Protein AF-A0A231H855-F1 (afdb_monomer)

Sequence (158 aa):
MNEDPTTTPRADGEPTELAAKINRLLAVMHPPSEPPLSNVAAAEAITKATGTSISAAYLWQLRSGVKSNPTVAHLRAIAKFFGVPASYLLDNGTDAALDSQLSLLQAMKDAGVRNLALRASGLTPRTLSSIASIVDRARELENLPPVDGDEREDQDGP

pLDDT: mean 80.33, std 16.84, range [36.22, 96.88]

Foldseek 3Di:
DDDDDPPDPDPPQDADPLLVLLVLLQVQQDPPPADRAQLQRLQVQLCVVQVDHDHSVNSVCRNRNVDDDDDLSVLVSSCVSSVHDSCCNVPPDDPVVVVVVSVVSVVVVVVVVVVVVVVCPPDDPVVVVVVLVVVQVVCVVSVHDGDPDDPPPPPPDD

Mean predicted aligned error: 11.96 Å

Radius of gyration: 19.82 Å; Cα contacts (8 Å, |Δi|>4): 115; chains: 1; bounding box: 58×48×55 Å

Organism: NCBI:txid85688

Secondary structure (DSSP, 8-state):
-------PPPPTTSPPHHHHHHHHHHHHSS-TTSPPPPHHHHHHHHHHHHS----HHHHHHHHTSS-----HHHHHHHHHHHT--HHHHHSSS--HHHHHHHHHHHHHHHHHHHHHHHHHTT--HHHHHHHHHHHHHHHHHTTPPPP-----------

Nearest PDB structures (foldseek):
  3qf3-assembly2_B  TM=6.818E-01  e=7.171E-08  Mycobacterium tuberculosis
  3r1f-assembly1_A  TM=7.025E-01  e=7.171E-08  Mycobacterium tuberculosis
  3qyx-assembly1_D  TM=6.810E-01  e=3.118E-07  Mycobacterium tuberculosis H37Rv
  4ndw-assembly1_B  TM=6.814E-01  e=8.152E-07  Mycobacterium tuberculosis
  3r1f-assembly9_R  TM=7.157E-01  e=3.969E-06  Mycobacterium tuberculosis

Solvent-accessible surface area (backbone atoms only — not comparable to full-atom values): 9581 Å² total; per-residue (Å²): 144,81,84,78,83,81,76,72,83,76,67,92,83,67,57,39,72,60,10,50,54,51,48,47,48,46,70,53,75,50,58,93,92,47,65,66,62,48,51,56,58,43,20,51,50,30,20,72,76,59,74,49,88,50,51,31,68,57,51,45,30,32,48,64,30,82,44,79,82,75,54,70,67,56,48,41,32,52,20,57,64,73,72,46,62,44,57,68,69,70,45,90,73,81,56,66,69,60,53,49,53,51,48,52,55,42,52,57,53,50,51,54,54,52,52,52,53,60,70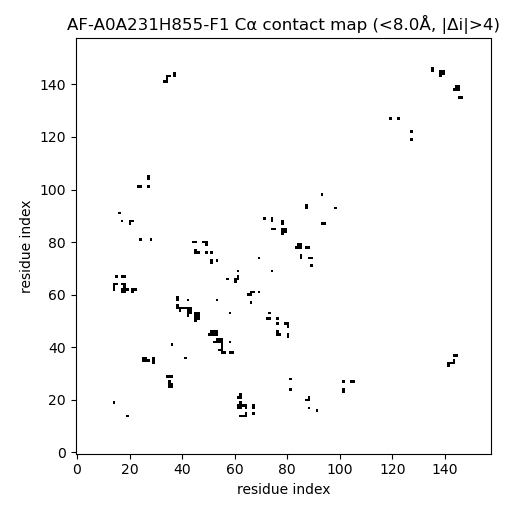,55,59,89,60,51,72,71,56,49,53,54,50,49,54,52,51,53,53,52,33,54,78,61,71,42,80,82,76,88,66,80,80,71,79,78,78,77,73,134

InterPro domains:
  IPR001387 Cro/C1-type, helix-turn-helix domain [PS50943] (54-89)
  IPR001387 Cro/C1-type, helix-turn-helix domain [cd00093] (49-89)
  IPR010982 Lambda repressor-like, DNA-binding domain superfamily [G3DSA:1.10.260.40] (13-145)
  IPR010982 Lambda repressor-like, DNA-binding domain superfamily [SSF47413] (50-92)

Structure (mmCIF, N/CA/C/O backbone):
data_AF-A0A231H855-F1
#
_entry.id   AF-A0A231H855-F1
#
loop_
_atom_site.group_PDB
_atom_site.id
_atom_site.type_symbol
_atom_site.label_atom_id
_atom_site.label_alt_id
_atom_site.label_comp_id
_atom_site.label_asym_id
_atom_site.label_entity_id
_atom_site.label_seq_id
_atom_site.pdbx_PDB_ins_code
_atom_site.Cartn_x
_atom_site.Cartn_y
_atom_site.Cartn_z
_atom_site.occupancy
_atom_site.B_iso_or_equiv
_atom_site.auth_seq_id
_atom_site.auth_comp_id
_atom_site.auth_asym_id
_atom_site.auth_atom_id
_atom_site.pdbx_PDB_model_num
ATOM 1 N N . MET A 1 1 ? -4.468 -35.908 30.840 1.00 43.97 1 MET A N 1
ATOM 2 C CA . MET A 1 1 ? -4.768 -35.581 29.434 1.00 43.97 1 MET A CA 1
ATOM 3 C C . MET A 1 1 ? -5.468 -34.236 29.433 1.00 43.97 1 MET A C 1
ATOM 5 O O . MET A 1 1 ? -6.610 -34.188 29.855 1.00 43.97 1 MET A O 1
ATOM 9 N N . ASN A 1 2 ? -4.741 -33.169 29.124 1.00 36.22 2 ASN A N 1
ATOM 10 C CA . ASN A 1 2 ? -5.240 -31.877 28.651 1.00 36.22 2 ASN A CA 1
ATOM 11 C C . ASN A 1 2 ? -3.992 -31.178 28.115 1.00 36.22 2 ASN A C 1
ATOM 13 O O . ASN A 1 2 ? -3.058 -30.926 28.872 1.00 36.22 2 ASN A O 1
ATOM 17 N N . GLU A 1 3 ? -3.934 -31.047 26.797 1.00 39.38 3 GLU A N 1
ATOM 18 C CA . GLU A 1 3 ? -2.799 -30.499 26.067 1.00 39.38 3 GLU A CA 1
ATOM 19 C C . GLU A 1 3 ? -2.820 -28.971 26.186 1.00 39.38 3 GLU A C 1
ATOM 21 O O . GLU A 1 3 ? -3.837 -28.333 25.905 1.00 39.38 3 GLU A O 1
ATOM 26 N N . ASP A 1 4 ? -1.701 -28.398 26.628 1.00 38.97 4 ASP A N 1
ATOM 27 C CA . ASP A 1 4 ? -1.412 -26.971 26.509 1.00 38.97 4 ASP A CA 1
ATOM 28 C C . ASP A 1 4 ? -1.427 -26.570 25.024 1.00 38.97 4 ASP A C 1
ATOM 30 O O . ASP A 1 4 ? -0.774 -27.237 24.210 1.00 38.97 4 ASP A O 1
ATOM 34 N N . PRO A 1 5 ? -2.099 -25.471 24.629 1.00 50.34 5 PRO A N 1
ATOM 35 C CA . PRO A 1 5 ? -1.955 -24.951 23.282 1.00 50.34 5 PRO A CA 1
ATOM 36 C C . PRO A 1 5 ? -0.521 -24.445 23.130 1.00 50.34 5 PRO A C 1
ATOM 38 O O . PRO A 1 5 ? -0.108 -23.460 23.745 1.00 50.34 5 PRO A O 1
ATOM 41 N N . THR A 1 6 ? 0.250 -25.147 22.306 1.00 39.94 6 THR A N 1
ATOM 42 C CA . THR A 1 6 ? 1.615 -24.787 21.939 1.00 39.94 6 THR A CA 1
ATOM 43 C C . THR A 1 6 ? 1.590 -23.424 21.247 1.00 39.94 6 THR A C 1
ATOM 45 O O . THR A 1 6 ? 1.368 -23.320 20.045 1.00 39.94 6 THR A O 1
ATOM 48 N N . THR A 1 7 ? 1.807 -22.350 22.006 1.00 45.44 7 THR A N 1
ATOM 49 C CA . THR A 1 7 ? 2.221 -21.071 21.431 1.00 45.44 7 THR A CA 1
ATOM 50 C C . THR A 1 7 ? 3.657 -21.273 20.980 1.00 45.44 7 THR A C 1
ATOM 52 O O . THR A 1 7 ? 4.589 -21.197 21.779 1.00 45.44 7 THR A O 1
ATOM 55 N N . THR A 1 8 ? 3.833 -21.630 19.708 1.00 46.59 8 THR A N 1
ATOM 56 C CA . THR A 1 8 ? 5.147 -21.672 19.071 1.00 46.59 8 THR A CA 1
ATOM 57 C C . THR A 1 8 ? 5.830 -20.314 19.282 1.00 46.59 8 THR A C 1
ATOM 59 O O . THR A 1 8 ? 5.197 -19.284 19.025 1.00 46.59 8 THR A O 1
ATOM 62 N N . PRO A 1 9 ? 7.088 -20.271 19.754 1.00 42.50 9 PRO A N 1
ATOM 63 C CA . PRO A 1 9 ? 7.828 -19.023 19.878 1.00 42.50 9 PRO A CA 1
ATOM 64 C C . PRO A 1 9 ? 7.922 -18.363 18.498 1.00 42.50 9 PRO A C 1
ATOM 66 O O . PRO A 1 9 ? 8.420 -18.968 17.549 1.00 42.50 9 PRO A O 1
ATOM 69 N N . ARG A 1 10 ? 7.384 -17.148 18.366 1.00 53.56 10 ARG A N 1
ATOM 70 C CA . ARG A 1 10 ? 7.453 -16.356 17.134 1.00 53.56 10 ARG A CA 1
ATOM 71 C C . ARG A 1 10 ? 8.907 -15.937 16.915 1.00 53.56 10 ARG A C 1
ATOM 73 O O . ARG A 1 10 ? 9.492 -15.343 17.812 1.00 53.56 10 ARG A O 1
ATOM 80 N N . ALA A 1 11 ? 9.472 -16.259 15.753 1.00 46.91 11 ALA A N 1
ATOM 81 C CA . ALA A 1 11 ? 10.803 -15.808 15.368 1.00 46.91 11 ALA A CA 1
ATOM 82 C C . ALA A 1 11 ? 10.835 -14.272 15.291 1.00 46.91 11 ALA A C 1
ATOM 84 O O . ALA A 1 11 ? 9.977 -13.661 14.646 1.00 46.91 11 ALA A O 1
ATOM 85 N N . ASP A 1 12 ? 11.807 -13.659 15.963 1.00 42.16 12 ASP A N 1
ATOM 86 C CA . ASP A 1 12 ? 12.054 -12.221 15.919 1.00 42.16 12 ASP A CA 1
ATOM 87 C C . ASP A 1 12 ? 12.455 -11.824 14.489 1.00 42.16 12 ASP A C 1
ATOM 89 O O . ASP A 1 12 ? 13.576 -12.077 14.052 1.00 42.16 12 ASP A O 1
ATOM 93 N N . GLY A 1 13 ? 11.513 -11.256 13.731 1.00 49.53 13 GLY A N 1
ATOM 94 C CA . GLY A 1 13 ? 11.745 -10.783 12.360 1.00 49.53 13 GLY A CA 1
ATOM 95 C C . GLY A 1 13 ? 10.552 -10.919 11.413 1.00 49.53 13 GLY A C 1
ATOM 96 O O . GLY A 1 13 ? 10.474 -10.18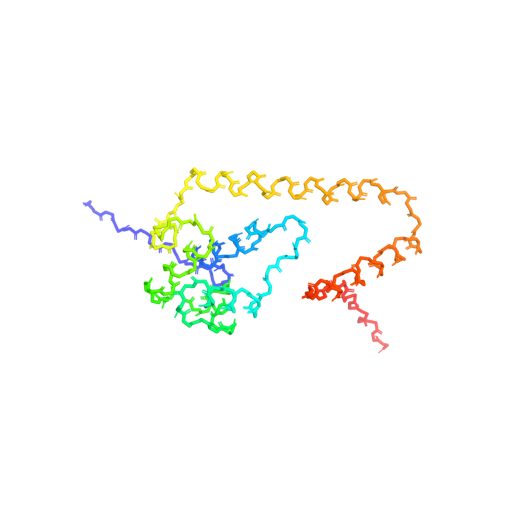2 10.434 1.00 49.53 13 GLY A O 1
ATOM 97 N N . GLU A 1 14 ? 9.592 -11.798 11.710 1.00 53.78 14 GLU A N 1
ATOM 98 C CA . GLU A 1 14 ? 8.404 -11.959 10.865 1.00 53.78 14 GLU A CA 1
ATOM 99 C C . GLU A 1 14 ? 7.374 -10.844 11.131 1.00 53.78 14 GLU A C 1
ATOM 101 O O . GLU A 1 14 ? 6.996 -10.618 12.292 1.00 53.78 14 GLU A O 1
ATOM 106 N N . PRO A 1 15 ? 6.878 -10.147 10.087 1.00 63.50 15 PRO A N 1
ATOM 107 C CA . PRO A 1 15 ? 5.796 -9.187 10.238 1.00 63.50 15 PRO A CA 1
ATOM 108 C C . PRO A 1 15 ? 4.606 -9.858 10.923 1.00 63.50 15 PRO A C 1
ATOM 110 O O . PRO A 1 15 ? 4.197 -10.959 10.557 1.00 63.50 15 PRO A O 1
ATOM 113 N N . THR A 1 16 ? 4.012 -9.185 11.910 1.00 84.50 16 THR A N 1
ATOM 114 C CA . THR A 1 16 ? 2.769 -9.685 12.520 1.00 84.50 16 THR A CA 1
ATOM 115 C C . THR A 1 16 ? 1.705 -9.936 11.447 1.00 84.50 16 THR A C 1
ATOM 117 O O . THR A 1 16 ? 1.695 -9.263 10.418 1.00 84.50 16 THR A O 1
ATOM 120 N N . GLU A 1 17 ? 0.771 -10.856 11.688 1.00 86.94 17 GLU A N 1
ATOM 121 C CA . GLU A 1 17 ? -0.315 -11.148 10.737 1.00 86.94 17 GLU A CA 1
ATOM 122 C C . GLU A 1 17 ? -1.055 -9.872 10.296 1.00 86.94 17 GLU A C 1
ATOM 124 O O . GLU A 1 17 ? -1.315 -9.660 9.113 1.00 86.94 17 GLU A O 1
ATOM 129 N N . LEU A 1 18 ? -1.300 -8.961 11.241 1.00 89.69 18 LEU A N 1
ATOM 130 C CA . LEU A 1 18 ? -1.870 -7.648 10.966 1.00 89.69 18 LEU A CA 1
ATOM 131 C C . LEU A 1 18 ? -0.997 -6.817 10.011 1.00 89.69 18 LEU A C 1
ATOM 133 O O . LEU A 1 18 ? -1.508 -6.219 9.063 1.00 89.69 18 LEU A O 1
ATOM 137 N N . ALA A 1 19 ? 0.315 -6.781 10.246 1.00 91.56 19 ALA A N 1
ATOM 138 C CA . ALA A 1 19 ? 1.261 -6.086 9.381 1.00 91.56 19 ALA A CA 1
ATOM 139 C C . ALA A 1 19 ? 1.240 -6.666 7.958 1.00 91.56 19 ALA A C 1
ATOM 141 O O . ALA A 1 19 ? 1.178 -5.911 6.985 1.00 91.56 19 ALA A O 1
ATOM 142 N N . ALA A 1 20 ? 1.214 -7.996 7.828 1.00 89.81 20 ALA A N 1
ATOM 143 C CA . ALA A 1 20 ? 1.110 -8.679 6.541 1.00 89.81 20 ALA A CA 1
ATOM 144 C C . ALA A 1 20 ? -0.190 -8.316 5.802 1.00 89.81 20 ALA A C 1
ATOM 146 O O . ALA A 1 20 ? -0.145 -7.933 4.631 1.00 89.81 20 ALA A O 1
ATOM 147 N N . LYS A 1 21 ? -1.335 -8.337 6.496 1.00 90.75 21 LYS A N 1
ATOM 148 C CA . LYS A 1 21 ? -2.642 -7.941 5.946 1.00 90.75 21 LYS A CA 1
ATOM 149 C C . LYS A 1 21 ? -2.652 -6.483 5.469 1.00 90.75 21 LYS A C 1
ATOM 151 O O . LYS A 1 21 ? -3.084 -6.209 4.351 1.00 90.75 21 LYS A O 1
ATOM 156 N N . ILE A 1 22 ? -2.122 -5.546 6.261 1.00 92.06 22 ILE A N 1
ATOM 157 C CA . ILE A 1 22 ? -2.040 -4.123 5.880 1.00 92.06 22 ILE A CA 1
ATOM 158 C C . ILE A 1 22 ? -1.119 -3.924 4.669 1.00 92.06 22 ILE A C 1
ATOM 160 O O . ILE A 1 22 ? -1.479 -3.204 3.736 1.00 92.06 22 ILE A O 1
ATOM 164 N N . ASN A 1 23 ? 0.052 -4.568 4.655 1.00 90.62 23 ASN A N 1
ATOM 165 C CA . ASN A 1 23 ? 0.977 -4.490 3.522 1.00 90.62 23 ASN A CA 1
ATOM 166 C C . ASN A 1 23 ? 0.344 -5.043 2.243 1.00 90.62 23 ASN A C 1
ATOM 168 O O . ASN A 1 23 ? 0.512 -4.453 1.176 1.00 90.62 23 ASN A O 1
ATOM 172 N N . ARG A 1 24 ? -0.432 -6.126 2.354 1.00 88.75 24 ARG A N 1
ATOM 173 C CA . ARG A 1 24 ? -1.172 -6.679 1.223 1.00 88.75 24 ARG A CA 1
ATOM 174 C C . ARG A 1 24 ? -2.179 -5.669 0.690 1.00 88.75 24 ARG A C 1
ATOM 176 O O . ARG A 1 24 ? -2.095 -5.337 -0.485 1.00 88.75 24 ARG A O 1
ATOM 183 N N . LEU A 1 25 ? -3.048 -5.107 1.534 1.00 90.44 25 LEU A N 1
ATOM 184 C CA . LEU A 1 25 ? -4.027 -4.096 1.105 1.00 90.44 25 LEU A CA 1
ATOM 185 C C . LEU A 1 25 ? -3.365 -2.925 0.364 1.00 90.44 25 LEU A C 1
ATOM 187 O O . LEU A 1 25 ? -3.793 -2.590 -0.737 1.00 90.44 25 LEU A O 1
ATOM 191 N N . LEU A 1 26 ? -2.275 -2.370 0.901 1.00 88.31 26 LEU A N 1
ATOM 192 C CA . LEU A 1 26 ? -1.530 -1.279 0.258 1.00 88.31 26 LEU A CA 1
ATOM 193 C C . LEU A 1 26 ? -0.923 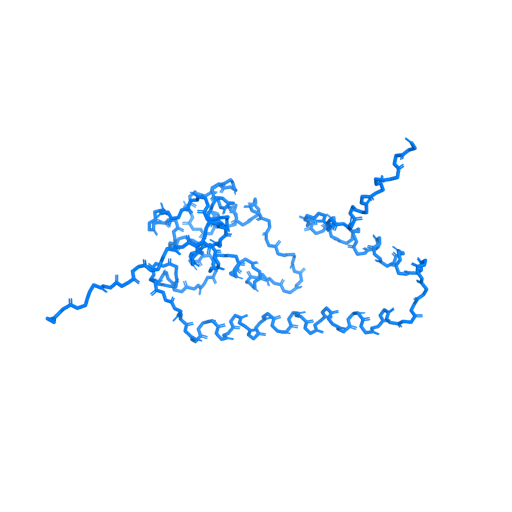-1.664 -1.100 1.00 88.31 26 LEU A C 1
ATOM 195 O O . LEU A 1 26 ? -0.866 -0.829 -2.000 1.00 88.31 26 LEU A O 1
ATOM 199 N N . ALA A 1 27 ? -0.478 -2.911 -1.260 1.00 83.81 27 ALA A N 1
ATOM 200 C CA . ALA A 1 27 ? 0.124 -3.393 -2.500 1.00 83.81 27 ALA A CA 1
ATOM 201 C C . ALA A 1 27 ? -0.910 -3.691 -3.598 1.00 83.81 27 ALA A C 1
ATOM 203 O O . ALA A 1 27 ? -0.621 -3.528 -4.786 1.00 83.81 27 ALA A O 1
ATOM 204 N N . VAL A 1 28 ? -2.117 -4.148 -3.241 1.00 82.06 28 VAL A N 1
ATOM 205 C CA . VAL A 1 28 ? -3.121 -4.553 -4.243 1.00 82.06 28 VAL A CA 1
ATOM 206 C C . VAL A 1 28 ? -4.188 -3.499 -4.509 1.00 82.06 28 VAL A C 1
ATOM 208 O O . VAL A 1 28 ? -4.556 -3.320 -5.669 1.00 82.06 28 VAL A O 1
ATOM 211 N N . MET A 1 29 ? -4.625 -2.755 -3.495 1.00 80.56 29 MET A N 1
ATOM 212 C CA . MET A 1 29 ? -5.806 -1.886 -3.557 1.00 80.56 29 MET A CA 1
ATOM 213 C C . MET A 1 29 ? -5.458 -0.440 -3.936 1.00 80.56 29 MET A C 1
ATOM 215 O O . MET A 1 29 ? -5.754 0.503 -3.205 1.00 80.56 29 MET A O 1
ATOM 219 N N . HIS A 1 30 ? -4.833 -0.275 -5.099 1.00 75.31 30 HIS A N 1
ATOM 220 C CA . HIS A 1 30 ? -4.628 1.019 -5.751 1.00 75.31 30 HIS A CA 1
ATOM 221 C C . HIS A 1 30 ? -4.966 0.895 -7.247 1.00 75.31 30 HIS A C 1
ATOM 223 O O . HIS A 1 30 ? -4.816 -0.205 -7.802 1.00 75.31 30 HIS A O 1
ATOM 229 N N . PRO A 1 31 ? -5.446 1.969 -7.906 1.00 69.31 31 PRO A N 1
ATOM 230 C CA . PRO A 1 31 ? -5.707 1.950 -9.341 1.00 69.31 31 PRO A CA 1
ATOM 231 C C . PRO A 1 31 ? -4.479 1.465 -10.131 1.00 69.31 31 PRO A C 1
ATOM 233 O O . PRO A 1 31 ? -3.356 1.800 -9.760 1.00 69.31 31 PRO A O 1
ATOM 236 N N . PRO A 1 32 ? -4.647 0.711 -11.236 1.00 64.06 32 PRO A N 1
ATOM 237 C CA . PRO A 1 32 ? -3.517 0.240 -12.044 1.00 64.06 32 PRO A CA 1
ATOM 238 C C . PRO A 1 32 ? -2.666 1.372 -12.632 1.00 64.06 32 PRO A C 1
ATOM 240 O O . PRO A 1 32 ? -1.495 1.167 -12.930 1.00 64.06 32 PRO A O 1
ATOM 243 N N . SER A 1 33 ? -3.278 2.543 -12.827 1.00 64.06 33 SER A N 1
ATOM 244 C CA . SER A 1 33 ? -2.639 3.766 -13.312 1.00 64.06 33 SER A CA 1
ATOM 245 C C . SER A 1 33 ? -1.950 4.568 -12.216 1.00 64.06 33 SER A C 1
ATOM 247 O O . SER A 1 33 ? -1.312 5.560 -12.534 1.00 64.06 33 SER A O 1
ATOM 249 N N . GLU A 1 34 ? -2.118 4.184 -10.950 1.00 69.06 34 GLU A N 1
ATOM 250 C CA . GLU A 1 34 ? -1.552 4.899 -9.817 1.00 69.06 34 GLU A CA 1
ATOM 251 C C . GLU A 1 34 ? -0.472 4.062 -9.123 1.00 69.06 34 GLU A C 1
ATOM 253 O O . GLU A 1 34 ? -0.575 2.831 -9.036 1.00 69.06 34 GLU A O 1
ATOM 258 N N . PRO A 1 35 ? 0.566 4.718 -8.597 1.00 65.50 35 PRO A N 1
ATOM 259 C CA . PRO A 1 35 ? 1.575 4.087 -7.759 1.00 65.50 35 PRO A CA 1
ATOM 260 C C . PRO A 1 35 ? 0.989 3.419 -6.499 1.00 65.50 35 PRO A C 1
ATOM 262 O O . PRO A 1 35 ? -0.026 3.884 -5.973 1.00 65.50 35 PRO A O 1
ATOM 265 N N . PRO A 1 36 ? 1.650 2.384 -5.931 1.00 67.94 36 PRO A N 1
ATOM 266 C CA . PRO A 1 36 ? 1.385 1.970 -4.557 1.00 67.94 36 PRO A CA 1
ATOM 267 C C . PRO A 1 36 ? 1.453 3.162 -3.596 1.00 67.94 36 PRO A C 1
ATOM 269 O O . PRO A 1 36 ? 2.403 3.947 -3.627 1.00 67.94 36 PRO A O 1
ATOM 272 N N . LEU A 1 37 ? 0.457 3.283 -2.718 1.00 75.00 37 LEU A N 1
ATOM 273 C CA . LEU A 1 37 ? 0.358 4.409 -1.792 1.00 75.00 37 LEU A CA 1
ATOM 274 C C . LEU A 1 37 ? 1.566 4.451 -0.840 1.00 75.00 37 LEU A C 1
ATOM 276 O O . LEU A 1 37 ? 1.830 3.504 -0.091 1.00 75.00 37 LEU A O 1
ATOM 280 N N . SER A 1 38 ? 2.272 5.586 -0.819 1.00 85.44 38 SER A N 1
ATOM 281 C CA . SER A 1 38 ? 3.269 5.874 0.217 1.00 85.44 38 SER A CA 1
ATOM 282 C C . SER A 1 38 ? 2.602 5.942 1.598 1.00 85.44 38 SER A C 1
ATOM 284 O O . SER A 1 38 ? 1.394 6.151 1.706 1.00 85.44 38 SER A O 1
ATOM 286 N N . ASN A 1 39 ? 3.371 5.806 2.687 1.00 88.38 39 ASN A N 1
ATOM 287 C CA . ASN A 1 39 ? 2.801 5.923 4.040 1.00 88.38 39 ASN A CA 1
ATOM 288 C C . ASN A 1 39 ? 2.124 7.277 4.275 1.00 88.38 39 ASN A C 1
ATOM 290 O O . ASN A 1 39 ? 1.115 7.341 4.971 1.00 88.38 39 ASN A O 1
ATOM 294 N N . VAL A 1 40 ? 2.682 8.342 3.694 1.00 89.00 40 VAL A N 1
ATOM 295 C CA . VAL A 1 40 ? 2.124 9.696 3.770 1.00 89.00 40 VAL A CA 1
ATOM 296 C C . VAL A 1 40 ? 0.803 9.753 3.012 1.00 89.00 40 VAL A C 1
ATOM 298 O O . VAL A 1 40 ? -0.225 10.050 3.616 1.00 89.00 40 VAL A O 1
ATOM 301 N N . ALA A 1 41 ? 0.807 9.353 1.738 1.00 88.44 41 ALA A N 1
ATOM 302 C CA . ALA A 1 41 ? -0.385 9.384 0.896 1.00 88.44 41 ALA A CA 1
ATOM 303 C C . ALA A 1 41 ? -1.510 8.496 1.451 1.00 88.44 41 ALA A C 1
ATOM 305 O O . ALA A 1 41 ? -2.662 8.917 1.512 1.00 88.44 41 ALA A O 1
ATOM 306 N N . ALA A 1 42 ? -1.183 7.290 1.926 1.00 90.19 42 ALA A N 1
ATOM 307 C CA . ALA A 1 42 ? -2.147 6.387 2.547 1.00 90.19 42 ALA A CA 1
ATOM 308 C C . ALA A 1 42 ? -2.753 6.983 3.824 1.00 90.19 42 ALA A C 1
ATOM 310 O O . ALA A 1 42 ? -3.970 6.972 3.988 1.00 90.19 42 ALA A O 1
ATOM 311 N N . ALA A 1 43 ? -1.926 7.515 4.728 1.00 92.62 43 ALA A N 1
ATOM 312 C CA . ALA A 1 43 ? -2.397 8.095 5.982 1.00 92.62 43 ALA A CA 1
ATOM 313 C C . ALA A 1 43 ? -3.317 9.308 5.748 1.00 92.62 43 ALA A C 1
ATOM 315 O O . ALA A 1 43 ? -4.380 9.413 6.371 1.00 92.62 43 ALA A O 1
ATOM 316 N N . GLU A 1 44 ? -2.952 10.185 4.811 1.00 92.38 44 GLU A N 1
ATOM 317 C CA . GLU A 1 44 ? -3.770 11.329 4.401 1.00 92.38 44 GLU A CA 1
ATOM 318 C C . GLU A 1 44 ? -5.088 10.886 3.761 1.00 92.38 44 GLU A C 1
ATOM 320 O O . GLU A 1 44 ? -6.156 11.375 4.138 1.00 92.38 44 GLU A O 1
ATOM 325 N N . ALA A 1 45 ? -5.037 9.920 2.840 1.00 91.12 45 ALA A N 1
ATOM 326 C CA . ALA A 1 45 ? -6.215 9.413 2.148 1.00 91.12 45 ALA A CA 1
ATOM 327 C C . ALA A 1 45 ? -7.196 8.722 3.110 1.00 91.12 45 ALA A C 1
ATOM 329 O O . ALA A 1 45 ? -8.396 9.009 3.070 1.00 91.12 45 ALA A O 1
ATOM 330 N N . ILE A 1 46 ? -6.700 7.889 4.034 1.00 94.12 46 ILE A N 1
ATOM 331 C CA . ILE A 1 46 ? -7.525 7.248 5.071 1.00 94.12 46 ILE A CA 1
ATOM 332 C C . ILE A 1 46 ? -8.154 8.309 5.978 1.00 94.12 46 ILE A C 1
ATOM 334 O O . ILE A 1 46 ? -9.360 8.261 6.238 1.00 94.12 46 ILE A O 1
ATOM 338 N N . THR A 1 47 ? -7.369 9.289 6.433 1.00 94.50 47 THR A N 1
ATOM 339 C CA . THR A 1 47 ? -7.866 10.364 7.304 1.00 94.50 47 THR A CA 1
ATOM 340 C C . THR A 1 47 ? -8.958 11.171 6.605 1.00 94.50 47 THR A C 1
ATOM 342 O O . THR A 1 47 ? -10.028 11.385 7.176 1.00 94.50 47 THR A O 1
ATOM 345 N N . LYS A 1 48 ? -8.746 11.548 5.339 1.00 94.12 48 LYS A N 1
ATOM 346 C CA . LYS A 1 48 ? -9.715 12.298 4.530 1.00 94.12 48 LYS A CA 1
ATOM 347 C C . LYS A 1 48 ? -11.005 11.514 4.279 1.00 94.12 48 LYS A C 1
ATOM 349 O O . LYS A 1 48 ? -12.087 12.086 4.355 1.00 94.12 48 LYS A O 1
ATOM 354 N N . ALA A 1 49 ? -10.906 10.216 3.994 1.00 92.56 49 ALA A N 1
ATOM 355 C CA . ALA A 1 49 ? -12.061 9.379 3.671 1.00 92.56 49 ALA A CA 1
ATOM 356 C C . ALA A 1 49 ? -12.891 8.974 4.902 1.00 92.56 49 ALA A C 1
ATOM 358 O O . ALA A 1 49 ? -14.090 8.703 4.793 1.00 92.56 49 ALA A O 1
ATOM 359 N N . THR A 1 50 ? -12.264 8.886 6.078 1.00 94.62 50 THR A N 1
ATOM 360 C CA . THR A 1 50 ? -12.896 8.298 7.272 1.00 94.62 50 THR A CA 1
ATOM 361 C C . THR A 1 50 ? -13.084 9.268 8.430 1.00 94.62 50 THR A C 1
ATOM 363 O O . THR A 1 50 ? -13.830 8.949 9.354 1.00 94.62 50 THR A O 1
ATOM 366 N N . GLY A 1 51 ? -12.414 10.423 8.408 1.00 93.88 51 GLY A N 1
ATOM 367 C CA . GLY A 1 51 ? -12.373 11.375 9.519 1.00 93.88 51 GLY A CA 1
ATOM 368 C C . GLY A 1 51 ? -11.542 10.901 10.718 1.00 93.88 51 GLY A C 1
ATOM 369 O O . GLY A 1 51 ? -11.433 11.622 11.706 1.00 93.88 51 GLY A O 1
ATOM 370 N N . THR A 1 52 ? -10.951 9.703 10.660 1.00 95.56 52 THR A N 1
ATOM 371 C CA . THR A 1 52 ? -10.104 9.166 11.731 1.00 95.56 52 THR A CA 1
ATOM 372 C C . THR A 1 52 ? -8.651 9.525 11.457 1.00 95.56 52 THR A C 1
ATOM 374 O O . THR A 1 52 ? -8.081 9.058 10.476 1.00 95.56 52 THR A O 1
ATOM 377 N N . SER A 1 53 ? -8.050 10.335 12.331 1.00 95.25 53 SER A N 1
ATOM 378 C CA . SER A 1 53 ? -6.657 10.768 12.177 1.00 95.25 53 SER A CA 1
ATOM 379 C C . SER A 1 53 ? -5.677 9.602 12.329 1.00 95.25 53 SER A C 1
ATOM 381 O O . SER A 1 53 ? -5.638 8.926 13.366 1.00 95.25 53 SER A O 1
ATOM 383 N N . ILE A 1 54 ? -4.882 9.381 11.282 1.00 94.81 54 ILE A N 1
ATOM 384 C CA . ILE A 1 54 ? -3.786 8.412 11.220 1.00 94.81 54 ILE A CA 1
ATOM 385 C C . ILE A 1 54 ? -2.555 9.149 10.696 1.00 94.81 54 ILE A C 1
ATOM 387 O O . ILE A 1 54 ? -2.629 9.828 9.677 1.00 94.81 54 ILE A O 1
ATOM 391 N N . SER A 1 55 ? -1.416 9.022 11.382 1.00 94.88 55 SER A N 1
ATOM 392 C CA . SER A 1 55 ? -0.151 9.598 10.914 1.00 94.88 55 SER A CA 1
ATOM 393 C C . SER A 1 55 ? 0.634 8.606 10.053 1.00 94.88 55 SER A C 1
ATOM 395 O O . SER A 1 55 ? 0.547 7.391 10.245 1.00 94.88 55 SER A O 1
ATOM 397 N N . ALA A 1 56 ? 1.459 9.122 9.139 1.00 92.19 56 ALA A N 1
ATOM 398 C CA . ALA A 1 56 ? 2.329 8.305 8.288 1.00 92.19 56 ALA A CA 1
ATOM 399 C C . ALA A 1 56 ? 3.301 7.433 9.105 1.00 92.19 56 ALA A C 1
ATOM 401 O O . ALA A 1 56 ? 3.509 6.263 8.790 1.00 92.19 56 ALA A O 1
ATOM 402 N N . ALA A 1 57 ? 3.853 7.989 10.189 1.00 93.12 57 ALA A N 1
ATOM 403 C CA . ALA A 1 57 ? 4.737 7.269 11.1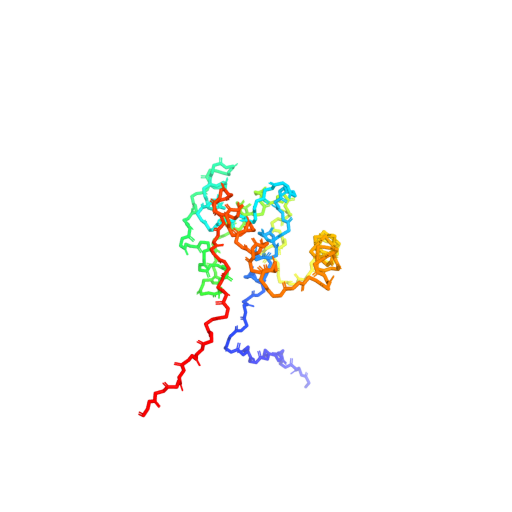04 1.00 93.12 57 ALA A CA 1
ATOM 404 C C . ALA A 1 57 ? 4.008 6.123 11.818 1.00 93.12 57 ALA A C 1
ATOM 406 O O . ALA A 1 57 ? 4.549 5.027 11.943 1.00 93.12 57 ALA A O 1
ATOM 407 N N . TYR A 1 58 ? 2.762 6.349 12.245 1.00 94.12 58 TYR A N 1
ATOM 408 C CA . TYR A 1 58 ? 1.959 5.303 12.867 1.00 94.12 58 TYR A CA 1
ATOM 409 C C . TYR A 1 58 ? 1.618 4.190 11.873 1.00 94.12 58 TYR A C 1
ATOM 411 O O . TYR A 1 58 ? 1.762 3.015 12.198 1.00 94.12 58 TYR A O 1
ATOM 419 N N . LEU A 1 59 ? 1.250 4.543 10.638 1.00 93.12 59 LEU A N 1
ATOM 420 C CA . LEU A 1 59 ? 1.005 3.557 9.588 1.00 93.12 59 LEU A CA 1
ATOM 421 C C . LEU A 1 59 ? 2.262 2.733 9.277 1.00 93.12 59 LEU A C 1
ATOM 423 O O . LEU A 1 59 ? 2.171 1.514 9.159 1.00 93.12 59 LEU A O 1
ATOM 427 N N . TRP A 1 60 ? 3.440 3.363 9.228 1.00 93.38 60 TRP A N 1
ATOM 428 C CA . TRP A 1 60 ? 4.711 2.645 9.104 1.00 93.38 60 TRP A CA 1
ATOM 429 C C . TRP A 1 60 ? 4.927 1.656 10.259 1.00 93.38 60 TRP A C 1
ATOM 431 O O . TRP A 1 60 ? 5.250 0.502 10.000 1.00 93.38 60 TRP A O 1
ATOM 441 N N . GLN A 1 61 ? 4.679 2.061 11.512 1.00 92.44 61 GLN A N 1
ATOM 442 C CA . GLN A 1 61 ? 4.808 1.177 12.680 1.00 92.44 61 GLN A CA 1
ATOM 443 C C . GLN A 1 61 ? 3.868 -0.035 12.621 1.00 92.44 61 GLN A C 1
ATOM 445 O O . GLN A 1 61 ? 4.243 -1.117 13.070 1.00 92.44 61 GLN A O 1
ATOM 450 N N . LEU A 1 62 ? 2.654 0.133 12.082 1.00 93.38 62 LEU A N 1
ATOM 451 C CA . LEU A 1 62 ? 1.724 -0.981 11.869 1.00 93.38 62 LEU A CA 1
ATOM 452 C C . LEU A 1 62 ? 2.229 -1.924 10.772 1.00 93.38 62 LEU A C 1
ATOM 454 O O . LEU A 1 62 ? 2.186 -3.139 10.932 1.00 93.38 62 LEU A O 1
ATOM 458 N N . ARG A 1 63 ? 2.749 -1.370 9.671 1.00 92.19 63 ARG A N 1
ATOM 459 C CA . ARG A 1 63 ? 3.287 -2.136 8.535 1.00 92.19 63 ARG A CA 1
ATOM 460 C C . ARG A 1 63 ? 4.562 -2.905 8.856 1.00 92.19 63 ARG A C 1
ATOM 462 O O . ARG A 1 63 ? 4.790 -3.953 8.260 1.00 92.19 63 ARG A O 1
ATOM 469 N N . SER A 1 64 ? 5.395 -2.379 9.750 1.00 90.19 64 SER A N 1
ATOM 470 C CA . SER A 1 64 ? 6.620 -3.036 10.214 1.00 90.19 64 SER A CA 1
ATOM 471 C C . SER A 1 64 ? 6.378 -3.989 11.384 1.00 90.19 64 SER A C 1
ATOM 473 O O . SER A 1 64 ? 7.290 -4.694 11.796 1.00 90.19 64 SER A O 1
ATOM 475 N N . GLY A 1 65 ? 5.167 -4.011 11.950 1.00 89.00 65 GLY A N 1
ATOM 476 C CA . GLY A 1 65 ? 4.843 -4.812 13.130 1.00 89.00 65 GLY A CA 1
ATOM 477 C C . GLY A 1 65 ? 5.396 -4.257 14.447 1.00 89.00 65 GLY A C 1
ATOM 478 O O . GLY A 1 65 ? 5.085 -4.813 15.499 1.00 89.00 65 GLY A O 1
ATOM 479 N N . VAL A 1 66 ? 6.137 -3.138 14.422 1.00 88.44 66 VAL A N 1
ATOM 480 C CA . VAL A 1 66 ? 6.616 -2.425 15.625 1.00 88.44 66 VAL A CA 1
ATOM 481 C C . VAL A 1 66 ? 5.447 -2.072 16.546 1.00 88.44 66 VAL A C 1
ATOM 483 O O . VAL A 1 66 ? 5.550 -2.162 17.769 1.00 88.44 66 VAL A O 1
ATOM 486 N N . LYS A 1 67 ? 4.309 -1.690 15.960 1.00 87.94 67 LYS A N 1
ATOM 487 C CA . LYS A 1 67 ? 3.042 -1.540 16.670 1.00 87.94 67 LYS A CA 1
ATOM 488 C C . LYS A 1 67 ? 2.082 -2.625 16.195 1.00 87.94 67 LYS A C 1
ATOM 490 O O . LYS A 1 67 ? 1.673 -2.634 15.043 1.00 87.94 67 LYS A O 1
ATOM 495 N N . SER A 1 68 ? 1.678 -3.498 17.109 1.00 83.62 68 SER A N 1
ATOM 496 C CA . SER A 1 68 ? 0.775 -4.620 16.823 1.00 83.62 68 SER A CA 1
ATOM 497 C C . SER A 1 68 ? -0.600 -4.498 17.486 1.00 83.62 68 SER A C 1
ATOM 499 O O . SER A 1 68 ? -1.505 -5.248 17.142 1.00 83.62 68 SER A O 1
ATOM 501 N N . ASN A 1 69 ? -0.783 -3.531 18.396 1.00 82.50 69 ASN A N 1
ATOM 502 C CA . ASN A 1 69 ? -2.046 -3.283 19.103 1.00 82.50 69 ASN A CA 1
ATOM 503 C C . ASN A 1 69 ? -2.634 -1.893 18.767 1.00 82.50 69 ASN A C 1
ATOM 505 O O . ASN A 1 69 ? -2.530 -0.960 19.576 1.00 82.50 69 ASN A O 1
ATOM 509 N N . PRO A 1 70 ? -3.155 -1.685 17.542 1.00 88.00 70 PRO A N 1
ATOM 510 C CA . PRO A 1 70 ? -3.908 -0.486 17.193 1.00 88.00 70 PRO A CA 1
ATOM 511 C C . PRO A 1 70 ? -5.297 -0.451 17.824 1.00 88.00 70 PRO A C 1
ATOM 513 O O . PRO A 1 70 ? -5.857 -1.466 18.224 1.00 88.00 70 PRO A O 1
ATOM 516 N N . THR A 1 71 ? -5.893 0.742 17.867 1.00 93.00 71 THR A N 1
ATOM 517 C CA . THR A 1 71 ? -7.283 0.867 18.314 1.00 93.00 71 THR A CA 1
ATOM 518 C C . THR A 1 71 ? -8.240 0.269 17.279 1.00 93.00 71 THR A C 1
ATOM 520 O O . THR A 1 71 ? -8.000 0.341 16.071 1.00 93.00 71 THR A O 1
ATOM 523 N N . VAL A 1 72 ? -9.386 -0.246 17.736 1.00 92.38 72 VAL A N 1
ATOM 524 C CA . VAL A 1 72 ? -10.458 -0.727 16.844 1.00 92.38 72 VAL A CA 1
ATOM 525 C C . VAL A 1 72 ? -10.918 0.374 15.880 1.00 92.38 72 VAL A C 1
ATOM 527 O O . VAL A 1 72 ? -11.259 0.089 14.734 1.00 92.38 72 VAL A O 1
ATOM 530 N N . ALA A 1 73 ? -10.895 1.639 16.313 1.00 93.94 73 ALA A N 1
ATOM 531 C CA . ALA A 1 73 ? -11.224 2.778 15.461 1.00 93.94 73 ALA A CA 1
ATOM 532 C C . ALA A 1 73 ? -10.247 2.911 14.280 1.00 93.94 73 ALA A C 1
ATOM 534 O O . ALA A 1 73 ? -10.688 3.064 13.142 1.00 93.94 73 ALA A O 1
ATOM 535 N N . HIS A 1 74 ? -8.939 2.774 14.525 1.00 94.75 74 HIS A N 1
ATOM 536 C CA . HIS A 1 74 ? -7.922 2.798 13.468 1.00 94.75 74 HIS A CA 1
ATOM 537 C C . HIS A 1 74 ? -8.073 1.633 12.493 1.00 94.75 74 HIS A C 1
ATOM 539 O O . HIS A 1 74 ? -8.061 1.853 11.285 1.00 94.75 74 HIS A O 1
ATOM 545 N N . LEU A 1 75 ? -8.290 0.415 12.993 1.00 94.00 75 LEU A N 1
ATOM 546 C CA . LEU A 1 75 ? -8.496 -0.755 12.134 1.00 94.00 75 LEU A CA 1
ATOM 547 C C . LEU A 1 75 ? -9.747 -0.616 11.261 1.00 94.00 75 LEU A C 1
ATOM 549 O O . LEU A 1 75 ? -9.700 -0.888 10.063 1.00 94.00 75 LEU A O 1
ATOM 553 N N . ARG A 1 76 ? -10.854 -0.121 11.827 1.00 94.56 76 ARG A N 1
ATOM 554 C CA . ARG A 1 76 ? -12.082 0.158 11.067 1.00 94.56 76 ARG A CA 1
ATOM 555 C C . ARG A 1 76 ? -11.877 1.239 10.012 1.00 94.56 76 ARG A C 1
ATOM 557 O O . ARG A 1 76 ? -12.430 1.114 8.925 1.00 94.56 76 ARG A O 1
ATOM 564 N N . ALA A 1 77 ? -11.100 2.280 10.309 1.00 96.06 77 ALA A N 1
ATOM 565 C CA . ALA A 1 77 ? -10.784 3.326 9.342 1.00 96.06 77 ALA A CA 1
ATOM 566 C C . ALA A 1 77 ? -9.965 2.778 8.162 1.00 96.06 77 ALA A C 1
ATOM 568 O O . ALA A 1 77 ? -10.327 3.004 7.009 1.00 96.06 77 ALA A O 1
ATOM 569 N N . ILE A 1 78 ? -8.919 1.995 8.442 1.00 94.81 78 ILE A N 1
ATOM 570 C CA . ILE A 1 78 ? -8.098 1.347 7.410 1.00 94.81 78 ILE A CA 1
ATOM 571 C C . ILE A 1 78 ? -8.966 0.415 6.551 1.00 94.81 78 ILE A C 1
ATOM 573 O O . ILE A 1 78 ? -8.976 0.536 5.329 1.00 94.81 78 ILE A O 1
ATOM 577 N N . ALA A 1 79 ? -9.754 -0.463 7.178 1.00 93.69 79 ALA A N 1
ATOM 578 C CA . ALA A 1 79 ? -10.632 -1.394 6.471 1.00 93.69 79 ALA A CA 1
ATOM 579 C C . ALA A 1 79 ? -11.663 -0.668 5.590 1.00 93.69 79 ALA A C 1
ATOM 581 O O . ALA A 1 79 ? -11.825 -1.004 4.419 1.00 93.69 79 ALA A O 1
ATOM 582 N N . LYS A 1 80 ? -12.300 0.385 6.124 1.00 93.81 80 LYS A N 1
ATOM 583 C CA . LYS A 1 80 ? -13.268 1.212 5.391 1.00 93.81 80 LYS A CA 1
ATOM 584 C C . LYS A 1 80 ? -12.641 1.880 4.171 1.00 93.81 80 LYS A C 1
ATOM 586 O O . LYS A 1 80 ? -13.278 1.915 3.125 1.00 93.81 80 LYS A O 1
ATOM 591 N N . PHE A 1 81 ? -11.425 2.407 4.300 1.00 93.44 81 PHE A N 1
ATOM 592 C CA . PHE A 1 81 ? -10.715 3.028 3.182 1.00 93.44 81 PHE A CA 1
ATOM 593 C C . PHE A 1 81 ? -10.448 2.029 2.050 1.00 93.44 81 PHE A C 1
ATOM 595 O O . PHE A 1 81 ? -10.701 2.339 0.891 1.00 93.44 81 PHE A O 1
ATOM 602 N N . PHE A 1 82 ? -10.012 0.814 2.387 1.00 91.25 82 PHE A N 1
ATOM 603 C CA . PHE A 1 82 ? -9.758 -0.244 1.406 1.00 91.25 82 PHE A CA 1
ATOM 604 C C . PHE A 1 82 ? -11.014 -1.014 0.973 1.00 91.25 82 PHE A C 1
ATOM 606 O O . PHE A 1 82 ? -10.916 -1.917 0.151 1.00 91.25 82 PHE A O 1
ATOM 613 N N . GLY A 1 83 ? -12.193 -0.687 1.508 1.00 90.12 83 GLY A N 1
ATOM 614 C CA . GLY A 1 83 ? -13.441 -1.368 1.162 1.00 90.12 83 GLY A CA 1
ATOM 615 C C . GLY A 1 83 ? -13.509 -2.833 1.607 1.00 90.12 83 GLY A C 1
ATOM 616 O O . GLY A 1 83 ? -14.281 -3.599 1.035 1.00 90.12 83 GLY A O 1
ATOM 617 N N . VAL A 1 84 ? -12.725 -3.232 2.614 1.00 91.38 84 VAL A N 1
ATOM 618 C CA . VAL A 1 84 ? -12.744 -4.591 3.179 1.00 91.38 84 VAL A CA 1
ATOM 619 C C . VAL A 1 84 ? -13.514 -4.632 4.505 1.00 91.38 84 VAL A C 1
ATOM 621 O O . VAL A 1 84 ? -13.602 -3.615 5.202 1.00 91.38 84 VAL A O 1
ATOM 624 N N . PRO A 1 85 ? -14.076 -5.789 4.903 1.00 90.38 85 PRO A N 1
ATOM 625 C CA . PRO A 1 85 ? -14.677 -5.947 6.224 1.00 90.38 85 PRO A CA 1
ATOM 626 C C . PRO A 1 85 ? -13.659 -5.687 7.341 1.00 90.38 85 PRO A C 1
ATOM 628 O O . PRO A 1 85 ? -12.513 -6.123 7.262 1.00 90.38 85 PRO A O 1
ATOM 631 N N . ALA A 1 86 ? -14.074 -5.023 8.424 1.00 90.44 86 ALA A N 1
ATOM 632 C CA . ALA A 1 86 ? -13.180 -4.764 9.557 1.00 90.44 86 ALA A CA 1
ATOM 633 C C . ALA A 1 86 ? -12.681 -6.058 10.229 1.00 90.44 86 ALA A C 1
ATOM 635 O O . ALA A 1 86 ? -11.568 -6.068 10.752 1.00 90.44 86 ALA A O 1
ATOM 636 N N . SER A 1 87 ? -13.473 -7.136 10.173 1.00 89.31 87 SER A N 1
ATOM 637 C CA . SER A 1 87 ? -13.096 -8.482 10.628 1.00 89.31 87 SER A CA 1
ATOM 638 C C . SER A 1 87 ? -11.813 -8.980 9.971 1.00 89.31 87 SER A C 1
ATOM 640 O O . SER A 1 87 ? -11.017 -9.620 10.639 1.00 89.31 87 SER A O 1
ATOM 642 N N . TYR A 1 88 ? -11.532 -8.597 8.719 1.00 89.00 88 TYR A N 1
ATOM 643 C CA . TYR A 1 88 ? -10.287 -8.978 8.049 1.00 89.00 88 TYR A CA 1
ATOM 644 C C . TYR A 1 88 ? -9.045 -8.554 8.845 1.00 89.00 88 TYR A C 1
ATOM 646 O O . TYR A 1 88 ? -8.090 -9.317 8.952 1.00 89.00 88 TYR A O 1
ATOM 654 N N . LEU A 1 89 ? -9.068 -7.352 9.433 1.00 90.31 89 LEU A N 1
ATOM 655 C CA . LEU A 1 89 ? -7.958 -6.816 10.226 1.00 90.31 89 LEU A CA 1
ATOM 656 C C . LEU A 1 89 ? -8.078 -7.104 11.731 1.00 90.31 89 LEU A C 1
ATOM 658 O O . LEU A 1 89 ? -7.077 -7.005 12.435 1.00 90.31 89 LEU A O 1
ATOM 662 N N . LEU A 1 90 ? -9.285 -7.380 12.232 1.00 86.56 90 LEU A N 1
ATOM 663 C CA . LEU A 1 90 ? -9.561 -7.594 13.659 1.00 86.56 90 LEU A CA 1
ATOM 664 C C . LEU A 1 90 ? -9.430 -9.061 14.076 1.00 86.56 90 LEU A C 1
ATOM 666 O O . LEU A 1 90 ? -8.982 -9.331 15.188 1.00 86.56 90 LEU A O 1
ATOM 670 N N . ASP A 1 91 ? -9.834 -9.982 13.206 1.00 84.00 91 ASP A N 1
ATOM 671 C CA . ASP A 1 91 ? -9.869 -11.404 13.508 1.00 84.00 91 ASP A CA 1
ATOM 672 C C . ASP A 1 91 ? -8.527 -12.047 13.148 1.00 84.00 91 ASP A C 1
ATOM 674 O O . ASP A 1 91 ? -7.927 -11.768 12.103 1.00 84.00 91 ASP A O 1
ATOM 678 N N . ASN A 1 92 ? -8.062 -12.929 14.031 1.00 67.75 92 ASN A N 1
ATOM 679 C CA . ASN A 1 92 ? -6.920 -13.788 13.747 1.00 67.75 92 ASN A CA 1
ATOM 680 C C . ASN A 1 92 ? -7.363 -14.879 12.764 1.00 67.75 92 ASN A C 1
ATOM 682 O O . ASN A 1 92 ? -8.389 -15.528 12.981 1.00 67.75 92 ASN A O 1
ATOM 686 N N . GLY A 1 93 ? -6.576 -15.102 11.716 1.00 66.81 93 GLY A N 1
ATOM 687 C CA . GLY A 1 93 ? -6.874 -16.062 10.658 1.00 66.81 93 GLY A CA 1
ATOM 688 C C . GLY A 1 93 ? -7.137 -15.413 9.300 1.00 66.81 93 GLY A C 1
ATOM 689 O O . GLY A 1 93 ? -7.285 -14.198 9.153 1.00 66.81 93 GLY A O 1
ATOM 690 N N . THR A 1 94 ? -7.169 -16.254 8.275 1.00 64.81 94 THR A N 1
ATOM 691 C CA . THR A 1 94 ? -7.320 -15.855 6.876 1.00 64.81 94 THR A CA 1
ATOM 692 C C . THR A 1 94 ? -8.787 -15.840 6.454 1.00 64.81 94 THR A C 1
ATOM 694 O O . THR A 1 94 ? -9.532 -16.792 6.692 1.00 64.81 94 THR A O 1
ATOM 697 N N . ASP A 1 95 ? -9.208 -14.768 5.781 1.00 78.25 95 ASP A N 1
ATOM 698 C CA . ASP A 1 95 ? -10.460 -14.766 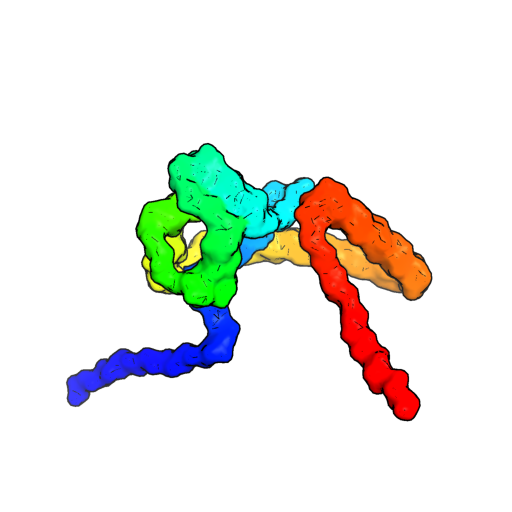5.022 1.00 78.25 95 ASP A CA 1
ATOM 699 C C . ASP A 1 95 ? -10.137 -15.334 3.640 1.00 78.25 95 ASP A C 1
ATOM 701 O O . ASP A 1 95 ? -9.727 -14.612 2.732 1.00 78.25 95 ASP A O 1
ATOM 705 N N . ALA A 1 96 ? -10.272 -16.655 3.491 1.00 75.88 96 ALA A N 1
ATOM 706 C CA . ALA A 1 96 ? -9.825 -17.372 2.298 1.00 75.88 96 ALA A CA 1
ATOM 707 C C . ALA A 1 96 ? -10.423 -16.821 0.990 1.00 75.88 96 ALA A C 1
ATOM 709 O O . ALA A 1 96 ? -9.766 -16.863 -0.055 1.00 75.88 96 ALA A O 1
ATOM 710 N N . ALA A 1 97 ? -11.650 -16.291 1.027 1.00 78.62 97 ALA A N 1
ATOM 711 C CA . ALA A 1 97 ? -12.294 -15.714 -0.147 1.00 78.62 97 ALA A CA 1
ATOM 712 C C . ALA A 1 97 ? -11.663 -14.366 -0.521 1.00 78.62 97 ALA A C 1
ATOM 714 O O . ALA A 1 97 ? -11.328 -14.151 -1.690 1.00 78.62 97 ALA A O 1
ATOM 715 N N . LEU A 1 98 ? -11.463 -13.480 0.459 1.00 83.75 98 LEU A N 1
ATOM 716 C CA . LEU A 1 98 ? -10.812 -12.188 0.242 1.00 83.75 98 LEU A CA 1
ATOM 717 C C . LEU A 1 98 ? -9.332 -12.359 -0.128 1.00 83.75 98 LEU A C 1
ATOM 719 O O . LEU A 1 98 ? -8.856 -11.741 -1.079 1.00 83.75 98 LEU A O 1
ATOM 723 N N . ASP A 1 99 ? -8.622 -13.262 0.544 1.00 80.62 99 ASP A N 1
ATOM 724 C CA . ASP A 1 99 ? -7.220 -13.557 0.258 1.00 80.62 99 ASP A CA 1
ATOM 725 C C . ASP A 1 99 ? -7.042 -14.116 -1.159 1.00 80.62 99 ASP A C 1
ATOM 727 O O . ASP A 1 99 ? -6.095 -13.738 -1.855 1.00 80.62 99 ASP A O 1
ATOM 731 N N . SER A 1 100 ? -7.974 -14.944 -1.640 1.00 81.81 100 SER A N 1
ATOM 732 C CA . SER A 1 100 ? -7.968 -15.435 -3.025 1.00 81.81 100 SER A CA 1
ATOM 733 C C . SER A 1 100 ? -8.159 -14.306 -4.042 1.00 81.81 100 SER A C 1
ATOM 735 O O . SER A 1 100 ? -7.447 -14.257 -5.045 1.00 81.81 100 SER A O 1
ATOM 737 N N . GLN A 1 101 ? -9.066 -13.360 -3.776 1.00 85.12 101 GLN A N 1
ATOM 738 C CA . GLN A 1 101 ? -9.285 -12.197 -4.646 1.00 85.12 101 GLN A CA 1
ATOM 739 C C . GLN A 1 101 ? -8.055 -11.282 -4.695 1.00 85.12 101 GLN A C 1
ATOM 741 O O . GLN A 1 101 ? -7.608 -10.898 -5.777 1.00 85.12 101 GLN A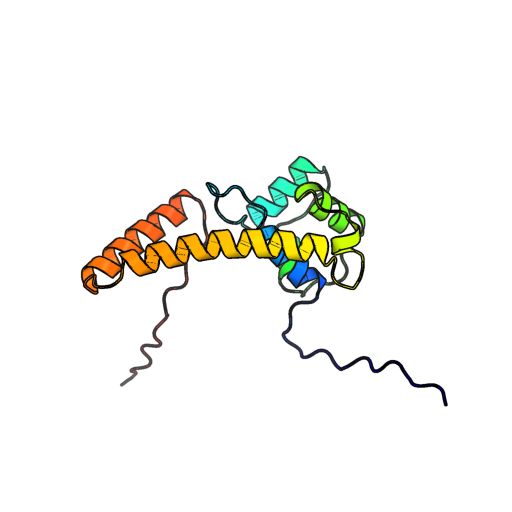 O 1
ATOM 746 N N . LEU A 1 102 ? -7.457 -10.989 -3.537 1.00 85.12 102 LEU A N 1
ATOM 747 C CA . LEU A 1 102 ? -6.220 -10.209 -3.448 1.00 85.12 102 LEU A CA 1
ATOM 748 C C . LEU A 1 102 ? -5.057 -10.921 -4.157 1.00 85.12 102 LEU A C 1
ATOM 750 O O . LEU A 1 102 ? -4.244 -10.276 -4.814 1.00 85.12 102 LEU A O 1
ATOM 754 N N . SER A 1 103 ? -4.999 -12.252 -4.081 1.00 84.06 103 SER A N 1
ATOM 755 C CA . SER A 1 103 ? -3.989 -13.060 -4.779 1.00 84.06 103 SER A CA 1
ATOM 756 C C . SER A 1 103 ? -4.148 -13.030 -6.291 1.00 84.06 103 SER A C 1
ATOM 758 O O . SER A 1 103 ? -3.153 -12.892 -7.001 1.00 84.06 103 SER A O 1
ATOM 760 N N . LEU A 1 104 ? -5.383 -13.082 -6.789 1.00 85.50 104 LEU A N 1
ATOM 761 C CA . LEU A 1 104 ? -5.658 -12.930 -8.213 1.00 85.50 104 LEU A CA 1
ATOM 762 C C . LEU A 1 104 ? -5.218 -11.551 -8.725 1.00 85.50 104 LEU A C 1
ATOM 764 O O . LEU A 1 104 ? -4.525 -11.467 -9.738 1.00 85.50 104 LEU A O 1
ATOM 768 N N . LEU A 1 105 ? -5.562 -10.478 -8.005 1.00 84.00 105 LEU A N 1
ATOM 769 C CA . LEU A 1 105 ? -5.152 -9.119 -8.372 1.00 84.00 105 LEU A CA 1
ATOM 770 C C . LEU A 1 105 ? -3.627 -8.962 -8.388 1.00 84.00 105 LEU A C 1
ATOM 772 O O . LEU A 1 105 ? -3.085 -8.334 -9.297 1.00 84.00 105 LEU A O 1
ATOM 776 N N . GLN A 1 106 ? -2.927 -9.554 -7.418 1.00 82.62 106 GLN A N 1
ATOM 777 C CA . GLN A 1 106 ? -1.467 -9.545 -7.389 1.00 82.62 106 GLN A CA 1
ATOM 778 C C . GLN A 1 106 ? -0.876 -10.291 -8.594 1.00 82.62 106 GLN A C 1
ATOM 780 O O . GLN A 1 106 ? -0.046 -9.730 -9.306 1.00 82.62 106 GLN A O 1
ATOM 785 N N . ALA A 1 107 ? -1.371 -11.495 -8.896 1.00 84.06 107 ALA A N 1
ATOM 786 C CA . ALA A 1 107 ? -0.902 -12.285 -10.034 1.00 84.06 107 ALA A CA 1
ATOM 787 C C . ALA A 1 107 ? -1.079 -11.552 -11.378 1.00 84.06 107 ALA A C 1
ATOM 789 O O . ALA A 1 107 ? -0.231 -11.653 -12.267 1.00 84.06 107 ALA A O 1
ATOM 790 N N . MET A 1 108 ? -2.156 -10.774 -11.528 1.00 84.62 108 MET A N 1
ATOM 791 C CA . MET A 1 108 ? -2.378 -9.938 -12.713 1.00 84.62 108 MET A CA 1
ATOM 792 C C . MET A 1 108 ? -1.339 -8.812 -12.839 1.00 84.62 108 MET A C 1
ATOM 794 O O . MET A 1 108 ? -0.858 -8.558 -13.946 1.00 84.62 108 MET A O 1
ATOM 798 N N . LYS A 1 109 ? -0.959 -8.160 -11.729 1.00 80.94 109 LYS A N 1
ATOM 799 C CA . LYS A 1 109 ? 0.109 -7.142 -11.718 1.00 80.94 109 LYS A CA 1
ATOM 800 C C . LYS A 1 109 ? 1.466 -7.760 -12.073 1.00 80.94 109 LYS A C 1
ATOM 802 O O . LYS A 1 109 ? 2.168 -7.237 -12.941 1.00 80.94 109 LYS A O 1
ATOM 807 N N . ASP A 1 110 ? 1.789 -8.912 -11.489 1.00 84.50 110 ASP A N 1
ATOM 808 C CA . ASP A 1 110 ? 3.052 -9.624 -11.726 1.00 84.50 110 ASP A CA 1
ATOM 809 C C . ASP A 1 110 ? 3.193 -10.079 -13.186 1.00 84.50 110 ASP A C 1
ATOM 811 O O . ASP A 1 110 ? 4.273 -9.990 -13.780 1.00 84.50 110 ASP A O 1
ATOM 815 N N . ALA A 1 111 ? 2.092 -10.502 -13.816 1.00 85.50 111 ALA A N 1
ATOM 816 C CA . ALA A 1 111 ? 2.072 -10.839 -15.236 1.00 85.50 111 ALA A CA 1
ATOM 817 C C . ALA A 1 111 ? 2.461 -9.643 -16.127 1.00 85.50 111 ALA A C 1
ATOM 819 O O . ALA A 1 111 ? 3.155 -9.826 -17.132 1.00 85.50 111 ALA A O 1
ATOM 820 N N . GLY A 1 112 ? 2.067 -8.422 -15.747 1.00 83.69 112 GLY A N 1
ATOM 821 C CA . GLY A 1 112 ? 2.466 -7.187 -16.426 1.00 83.69 112 GLY A CA 1
ATOM 822 C C . GLY A 1 112 ? 3.976 -6.940 -16.353 1.00 83.69 112 GLY A C 1
ATOM 823 O O . GLY A 1 112 ? 4.616 -6.728 -17.386 1.00 83.69 112 GLY A O 1
ATOM 824 N N . VAL A 1 113 ? 4.560 -7.058 -15.155 1.00 85.50 113 VAL A N 1
ATOM 825 C CA . VAL A 1 113 ? 6.013 -6.920 -14.930 1.00 85.50 113 VAL A CA 1
ATOM 826 C C . VAL A 1 113 ? 6.790 -7.976 -15.715 1.00 85.50 113 VAL A C 1
ATOM 828 O O . VAL A 1 113 ? 7.747 -7.658 -16.425 1.00 85.50 113 VAL A O 1
ATOM 831 N N . ARG A 1 114 ? 6.339 -9.234 -15.671 1.00 86.19 114 ARG A N 1
ATOM 832 C CA . ARG A 1 114 ? 6.956 -10.333 -16.425 1.00 86.19 114 ARG A CA 1
ATOM 833 C C . ARG A 1 114 ? 6.947 -10.071 -17.929 1.00 86.19 114 ARG A C 1
ATOM 835 O O . ARG A 1 114 ? 7.924 -10.369 -18.610 1.00 86.19 114 ARG A O 1
ATOM 842 N N . ASN A 1 115 ? 5.867 -9.502 -18.459 1.00 87.81 115 ASN A N 1
ATOM 843 C CA . ASN A 1 115 ? 5.769 -9.177 -19.878 1.00 87.81 115 ASN A CA 1
ATOM 844 C C . ASN A 1 115 ? 6.774 -8.081 -20.286 1.00 87.81 115 ASN A C 1
ATOM 846 O O . ASN A 1 115 ? 7.401 -8.184 -21.340 1.00 87.81 115 ASN A O 1
ATOM 850 N N . LEU A 1 116 ? 6.995 -7.073 -19.434 1.00 89.12 116 LEU A N 1
ATOM 851 C CA . LEU A 1 116 ? 8.038 -6.066 -19.651 1.00 89.12 116 LEU A CA 1
ATOM 852 C C . LEU A 1 116 ? 9.442 -6.693 -19.650 1.00 89.12 116 LEU A C 1
ATOM 854 O O . LEU A 1 116 ? 10.223 -6.428 -20.563 1.00 89.12 116 LEU A O 1
ATOM 858 N N . ALA A 1 117 ? 9.734 -7.576 -18.691 1.00 87.88 117 ALA A N 1
ATOM 859 C CA . ALA A 1 117 ? 11.014 -8.283 -18.625 1.00 87.88 117 ALA A CA 1
ATOM 860 C C . ALA A 1 117 ? 11.275 -9.139 -19.878 1.00 87.88 117 ALA A C 1
ATOM 862 O O . ALA A 1 117 ? 12.378 -9.127 -20.422 1.00 87.88 117 ALA A O 1
ATOM 863 N N . LEU A 1 118 ? 10.249 -9.830 -20.392 1.00 91.69 118 LEU A N 1
ATOM 864 C CA . LEU A 1 118 ? 10.349 -10.597 -21.638 1.00 91.69 118 LEU A CA 1
ATOM 865 C C . LEU A 1 118 ? 10.677 -9.709 -22.846 1.00 91.69 118 LEU A C 1
ATOM 867 O O . LEU A 1 118 ? 11.464 -10.118 -23.693 1.00 91.69 118 LEU A O 1
ATOM 871 N N . ARG A 1 119 ? 10.123 -8.492 -22.920 1.00 90.31 119 ARG A N 1
ATOM 872 C CA . ARG A 1 119 ? 10.443 -7.528 -23.991 1.00 90.31 119 ARG A CA 1
ATOM 873 C C . ARG A 1 119 ? 11.838 -6.926 -23.863 1.00 90.31 119 ARG A C 1
ATOM 875 O O . ARG A 1 119 ? 12.440 -6.588 -24.874 1.00 90.31 119 ARG A O 1
ATOM 882 N N . ALA A 1 120 ? 12.333 -6.777 -22.639 1.00 91.50 120 ALA A N 1
ATOM 883 C CA . ALA A 1 120 ? 13.685 -6.297 -22.377 1.00 91.50 120 ALA A CA 1
ATOM 884 C C . ALA A 1 120 ? 14.761 -7.370 -22.644 1.00 91.50 120 ALA A C 1
ATOM 886 O O . ALA A 1 120 ? 15.947 -7.049 -22.739 1.00 91.50 120 ALA A O 1
ATOM 887 N N . SER A 1 121 ? 14.361 -8.640 -22.775 1.00 93.06 121 SER A N 1
ATOM 888 C CA . SER A 1 121 ? 15.267 -9.749 -23.071 1.00 93.06 121 SER A CA 1
ATOM 889 C C . SER A 1 121 ? 16.007 -9.531 -24.395 1.00 93.06 121 SER A C 1
ATOM 891 O O . SER A 1 121 ? 15.400 -9.228 -25.421 1.00 93.06 121 SER A O 1
ATOM 893 N N . GLY A 1 122 ? 17.334 -9.682 -24.371 1.00 90.81 122 GLY A N 1
ATOM 894 C CA . GLY A 1 122 ? 18.199 -9.511 -25.544 1.00 90.81 122 GLY A CA 1
ATOM 895 C C . GLY A 1 122 ? 18.668 -8.076 -25.807 1.00 90.81 122 GLY A C 1
ATOM 896 O O . GLY A 1 122 ? 19.467 -7.863 -26.719 1.00 90.81 122 GLY A O 1
ATOM 897 N N . LEU A 1 123 ? 18.232 -7.092 -25.012 1.00 95.44 123 LEU A N 1
ATOM 898 C CA . LEU A 1 123 ? 18.787 -5.740 -25.070 1.00 95.44 123 LEU A CA 1
ATOM 899 C C . LEU A 1 123 ? 20.213 -5.691 -24.509 1.00 95.44 123 LEU A C 1
ATOM 901 O O . LEU A 1 123 ? 20.580 -6.439 -23.603 1.00 95.44 123 LEU A O 1
ATOM 905 N N . THR A 1 124 ? 21.024 -4.770 -25.036 1.00 96.88 124 THR A N 1
ATOM 906 C CA . THR A 1 124 ? 22.387 -4.552 -24.529 1.00 96.88 124 THR A CA 1
ATOM 907 C C . THR A 1 124 ? 22.362 -3.942 -23.121 1.00 96.88 124 THR A C 1
ATOM 909 O O . THR A 1 124 ? 21.410 -3.223 -22.799 1.00 96.88 124 THR A O 1
ATOM 912 N N . PRO A 1 125 ? 23.422 -4.118 -22.304 1.00 93.44 125 PRO A N 1
ATOM 913 C CA . PRO A 1 125 ? 23.496 -3.512 -20.972 1.00 93.44 125 PRO A CA 1
ATOM 914 C C . PRO A 1 125 ? 23.278 -1.996 -20.990 1.00 93.44 125 PRO A C 1
ATOM 916 O O . PRO A 1 125 ? 22.523 -1.467 -20.184 1.00 93.44 125 PRO A O 1
ATOM 919 N N . ARG A 1 126 ? 23.854 -1.299 -21.979 1.00 93.62 126 ARG A N 1
ATOM 920 C CA . ARG A 1 126 ? 23.677 0.150 -22.152 1.00 93.62 126 ARG A CA 1
ATOM 921 C C . ARG A 1 126 ? 22.212 0.529 -22.382 1.00 93.62 126 ARG A C 1
ATOM 923 O O . ARG A 1 126 ? 21.734 1.504 -21.808 1.00 93.62 126 ARG A O 1
ATOM 930 N N . THR A 1 127 ? 21.505 -0.225 -23.224 1.00 95.19 127 THR A N 1
ATOM 931 C CA . THR A 1 127 ? 20.081 0.012 -23.505 1.00 95.19 127 THR A CA 1
ATOM 932 C C . THR A 1 127 ? 19.217 -0.297 -22.284 1.00 95.19 127 THR A C 1
ATOM 934 O O . THR A 1 127 ? 18.298 0.464 -21.996 1.00 95.19 127 THR A O 1
ATOM 937 N N . LEU A 1 128 ? 19.535 -1.358 -21.535 1.00 93.50 128 LEU A N 1
ATOM 938 C CA . LEU A 1 128 ? 18.859 -1.678 -20.276 1.00 93.50 128 LEU A CA 1
ATOM 939 C C . LEU A 1 128 ? 19.024 -0.556 -19.247 1.00 93.50 128 LEU A C 1
ATOM 941 O O . LEU A 1 128 ? 18.027 -0.137 -18.669 1.00 93.50 128 LEU A O 1
ATOM 945 N N . SER A 1 129 ? 20.231 0.000 -19.086 1.00 92.19 129 SER A N 1
ATOM 946 C CA . SER A 1 129 ? 20.456 1.159 -18.210 1.00 92.19 129 SER A CA 1
ATOM 947 C C . SER A 1 129 ? 19.641 2.379 -18.643 1.00 92.19 129 SER A C 1
ATOM 949 O O . SER A 1 129 ? 19.067 3.057 -17.802 1.00 92.19 129 SER A O 1
ATOM 951 N N . SER A 1 130 ? 19.526 2.641 -19.952 1.00 94.12 130 SER A N 1
ATOM 952 C CA .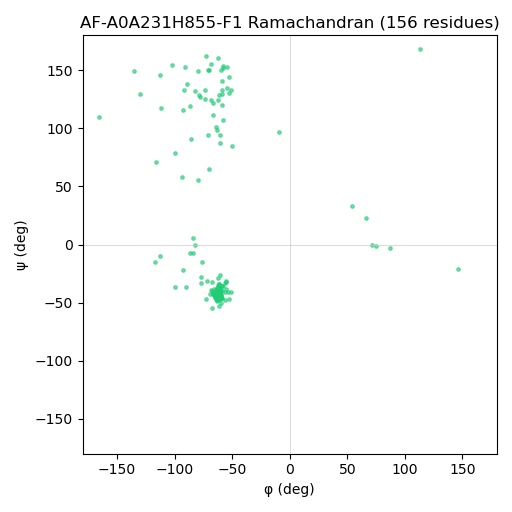 SER A 1 130 ? 18.680 3.739 -20.447 1.00 94.12 130 SER A CA 1
ATOM 953 C C . SER A 1 130 ? 17.194 3.520 -20.145 1.00 94.12 130 SER A C 1
ATOM 955 O O . SER A 1 130 ? 16.510 4.462 -19.759 1.00 94.12 130 SER A O 1
ATOM 957 N N . ILE A 1 131 ? 16.688 2.290 -20.292 1.00 93.31 131 ILE A N 1
ATOM 958 C CA . ILE A 1 131 ? 15.303 1.953 -19.926 1.00 93.31 131 ILE A CA 1
ATOM 959 C C . ILE A 1 131 ? 15.095 2.101 -18.418 1.00 93.31 131 ILE A C 1
ATOM 961 O O . ILE A 1 131 ? 14.087 2.678 -18.019 1.00 93.31 131 ILE A O 1
ATOM 965 N N . ALA A 1 132 ? 16.039 1.637 -17.594 1.00 90.62 132 ALA A N 1
ATOM 966 C CA . ALA A 1 132 ? 15.980 1.798 -16.143 1.00 90.62 132 ALA A CA 1
ATOM 967 C C . ALA A 1 132 ? 15.852 3.279 -15.754 1.00 90.62 132 ALA A C 1
ATOM 969 O O . ALA A 1 132 ? 14.904 3.634 -15.066 1.00 90.62 132 ALA A O 1
ATOM 970 N N . SER A 1 133 ? 16.675 4.167 -16.324 1.00 93.25 133 SER A N 1
ATOM 971 C CA . SER A 1 133 ? 16.568 5.611 -16.061 1.00 93.25 133 SER A CA 1
ATOM 972 C C . SER A 1 133 ? 15.225 6.220 -16.489 1.00 93.25 133 SER A C 1
ATOM 974 O O . SER A 1 133 ? 14.727 7.136 -15.835 1.00 93.25 133 SER A O 1
ATOM 976 N N . ILE A 1 134 ? 14.612 5.733 -17.577 1.00 93.25 134 ILE A N 1
ATOM 977 C CA . ILE A 1 134 ? 13.262 6.165 -17.986 1.00 93.25 134 ILE A CA 1
ATOM 978 C C . ILE A 1 134 ? 12.224 5.712 -16.953 1.00 93.25 134 ILE A C 1
ATOM 980 O O . ILE A 1 134 ? 11.330 6.485 -16.606 1.00 93.25 134 ILE A O 1
ATOM 984 N N . VAL A 1 135 ? 12.342 4.479 -16.455 1.00 91.12 135 VAL A N 1
ATOM 985 C CA . VAL A 1 135 ? 11.470 3.946 -15.401 1.00 91.12 135 VAL A CA 1
ATOM 986 C C . VAL A 1 135 ? 11.642 4.744 -14.109 1.00 91.12 135 VAL A C 1
ATOM 988 O O . VAL A 1 135 ? 10.638 5.149 -13.530 1.00 91.12 135 VAL A O 1
ATOM 991 N N . ASP A 1 136 ? 12.871 5.045 -13.692 1.00 89.31 136 ASP A N 1
ATOM 992 C CA . ASP A 1 136 ? 13.152 5.847 -12.495 1.00 89.31 136 ASP A CA 1
ATOM 993 C C . ASP A 1 136 ? 12.541 7.244 -12.604 1.00 89.31 136 ASP A C 1
ATOM 995 O O . ASP A 1 136 ? 11.859 7.711 -11.691 1.00 89.31 136 ASP A O 1
ATOM 999 N N . ARG A 1 137 ? 12.669 7.883 -13.772 1.00 90.06 137 ARG A N 1
ATOM 1000 C CA . ARG A 1 137 ? 12.044 9.185 -14.004 1.00 90.06 137 ARG A CA 1
ATOM 1001 C C . ARG A 1 137 ? 10.517 9.119 -13.953 1.00 90.06 137 ARG A C 1
ATOM 1003 O O . ARG A 1 137 ? 9.884 10.034 -13.428 1.00 90.06 137 ARG A O 1
ATOM 1010 N N . ALA A 1 138 ? 9.916 8.056 -14.488 1.00 87.38 138 ALA A N 1
ATOM 1011 C CA . ALA A 1 138 ? 8.478 7.837 -14.372 1.00 87.38 138 ALA A CA 1
ATOM 1012 C C . ALA A 1 138 ? 8.060 7.657 -12.902 1.00 87.38 138 ALA A C 1
ATOM 1014 O O . ALA A 1 138 ? 7.075 8.249 -12.476 1.00 87.38 138 ALA A O 1
ATOM 1015 N N . ARG A 1 139 ? 8.843 6.925 -12.098 1.00 86.12 139 ARG A N 1
ATOM 1016 C CA . ARG A 1 139 ? 8.596 6.767 -10.655 1.00 86.12 139 ARG A CA 1
ATOM 1017 C C . ARG A 1 139 ? 8.616 8.098 -9.908 1.00 86.12 139 ARG A C 1
ATOM 1019 O O . ARG A 1 139 ? 7.732 8.336 -9.093 1.00 86.12 139 ARG A O 1
ATOM 1026 N N . GLU A 1 140 ? 9.579 8.969 -10.198 1.00 82.56 140 GLU A N 1
ATOM 1027 C CA . GLU A 1 140 ? 9.648 10.304 -9.591 1.00 82.56 140 GLU A CA 1
ATOM 1028 C C . GLU A 1 140 ? 8.407 11.148 -9.899 1.00 82.56 140 GLU A C 1
ATOM 1030 O O . GLU A 1 140 ? 7.868 11.795 -9.003 1.00 82.56 140 GLU A O 1
ATOM 1035 N N . LEU A 1 141 ? 7.934 11.130 -11.152 1.00 81.94 141 LEU A N 1
ATOM 1036 C CA . LEU A 1 141 ? 6.721 11.851 -11.557 1.00 81.94 141 LEU A CA 1
ATOM 1037 C C . LEU A 1 141 ? 5.480 11.350 -10.806 1.00 81.94 141 LEU A C 1
ATOM 1039 O O . LEU A 1 141 ? 4.607 12.143 -10.463 1.00 81.94 141 LEU A O 1
ATOM 1043 N N . GLU A 1 142 ? 5.448 10.056 -10.498 1.00 78.88 142 GLU A N 1
ATOM 1044 C CA . GLU A 1 142 ? 4.407 9.408 -9.699 1.00 78.88 142 GLU A CA 1
ATOM 1045 C C . GLU A 1 142 ? 4.651 9.523 -8.174 1.00 78.88 142 GLU A C 1
ATOM 1047 O O . GLU A 1 142 ? 3.918 8.941 -7.382 1.00 78.88 142 GLU A O 1
ATOM 1052 N N . ASN A 1 143 ? 5.664 10.267 -7.708 1.00 77.31 143 ASN A N 1
ATOM 1053 C CA . ASN A 1 143 ? 6.047 10.367 -6.286 1.00 77.31 143 ASN A CA 1
ATOM 1054 C C . ASN A 1 143 ? 6.305 9.005 -5.604 1.00 77.31 143 ASN A C 1
ATOM 1056 O O . ASN A 1 143 ? 6.031 8.818 -4.412 1.00 77.31 143 ASN A O 1
ATOM 1060 N N . LEU A 1 144 ? 6.827 8.038 -6.356 1.00 70.62 144 LEU A N 1
ATOM 1061 C CA . LEU A 1 144 ? 7.220 6.737 -5.830 1.00 70.62 144 LEU A CA 1
ATOM 1062 C C . LEU A 1 144 ? 8.582 6.797 -5.135 1.00 70.62 144 LEU A C 1
ATOM 1064 O O . LEU A 1 144 ? 9.451 7.560 -5.560 1.00 70.62 144 LEU A O 1
ATOM 1068 N N . PRO A 1 145 ? 8.813 5.956 -4.106 1.00 70.25 145 PRO A N 1
ATOM 1069 C CA . PRO A 1 145 ? 10.146 5.815 -3.538 1.00 70.25 145 PRO A CA 1
ATOM 1070 C C . PRO A 1 145 ? 11.134 5.339 -4.618 1.00 70.25 145 PRO A C 1
ATOM 1072 O O . PRO A 1 145 ? 10.726 4.614 -5.536 1.00 70.25 145 PRO A O 1
ATOM 1075 N N . PRO A 1 146 ? 12.421 5.701 -4.529 1.00 74.62 146 PRO A N 1
ATOM 1076 C CA . PRO A 1 146 ? 13.441 5.139 -5.409 1.00 74.62 146 PRO A CA 1
ATOM 1077 C C . PRO A 1 146 ? 13.473 3.607 -5.281 1.00 74.62 146 PRO A C 1
ATOM 1079 O O . PRO A 1 146 ? 13.067 3.050 -4.260 1.00 74.62 146 PRO A O 1
ATOM 1082 N N . VAL A 1 147 ?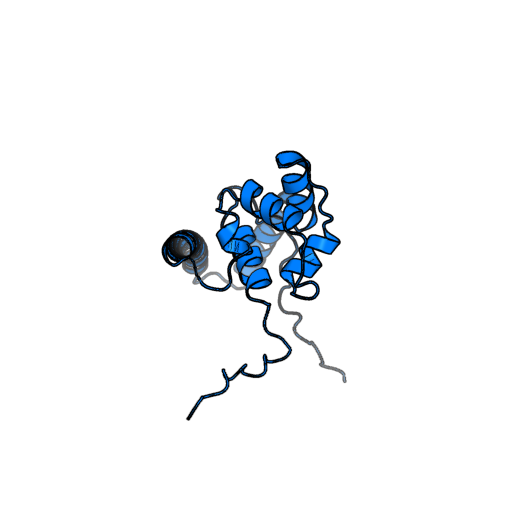 13.873 2.916 -6.350 1.00 72.44 147 VAL A N 1
ATOM 1083 C CA . VAL A 1 147 ? 14.264 1.505 -6.234 1.00 72.44 147 VAL A CA 1
ATOM 1084 C C . VAL A 1 147 ? 15.733 1.532 -5.860 1.00 72.44 147 VAL A C 1
ATOM 1086 O O . VAL A 1 147 ? 16.523 2.085 -6.622 1.00 72.44 147 VAL A O 1
ATOM 1089 N N . ASP A 1 148 ? 16.087 0.983 -4.702 1.00 58.59 148 ASP A N 1
ATOM 1090 C CA . ASP A 1 148 ? 17.488 0.801 -4.336 1.00 58.59 148 ASP A CA 1
ATOM 1091 C C . ASP A 1 148 ? 18.090 -0.171 -5.361 1.00 58.59 148 ASP A C 1
ATOM 1093 O O . ASP A 1 148 ? 17.830 -1.375 -5.344 1.00 58.59 148 ASP A O 1
ATOM 1097 N N . GLY A 1 149 ? 18.781 0.376 -6.360 1.00 48.69 149 GLY A N 1
ATOM 1098 C CA . GLY A 1 149 ? 19.556 -0.417 -7.298 1.00 48.69 149 GLY A CA 1
ATOM 1099 C C . GLY A 1 149 ? 20.792 -0.887 -6.561 1.00 48.69 149 GLY A C 1
ATOM 1100 O O . GLY A 1 149 ? 21.467 -0.026 -6.008 1.00 48.69 149 GLY A O 1
ATOM 1101 N N . ASP A 1 150 ? 21.026 -2.207 -6.543 1.00 45.47 150 ASP A N 1
ATOM 1102 C CA . ASP A 1 150 ? 22.218 -2.881 -6.012 1.00 45.47 150 ASP A CA 1
ATOM 1103 C C . ASP A 1 150 ? 23.329 -1.883 -5.661 1.00 45.47 150 ASP A C 1
ATOM 1105 O O . ASP A 1 150 ? 24.109 -1.473 -6.530 1.00 45.47 150 ASP A O 1
ATOM 1109 N N . GLU A 1 151 ? 23.408 -1.498 -4.384 1.00 40.88 151 GLU A N 1
ATOM 1110 C CA . GLU A 1 151 ? 24.680 -1.097 -3.806 1.00 40.88 151 GLU A CA 1
ATOM 1111 C C . GLU A 1 151 ? 25.557 -2.341 -3.937 1.00 40.88 151 GLU A C 1
ATOM 1113 O O . GLU A 1 151 ? 25.591 -3.212 -3.069 1.00 40.88 151 GLU A O 1
ATOM 1118 N N . ARG A 1 152 ? 26.222 -2.485 -5.088 1.00 43.53 15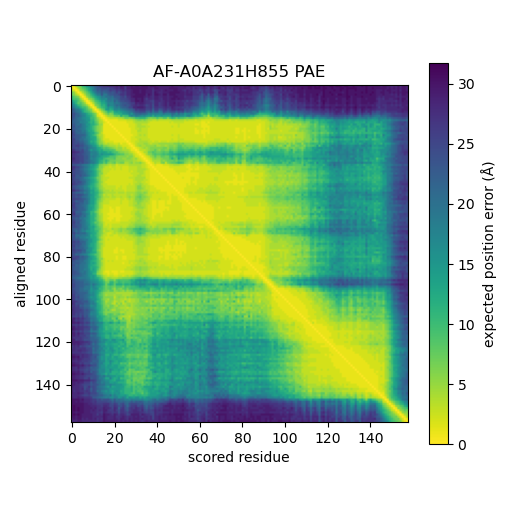2 ARG A N 1
ATOM 1119 C CA . ARG A 1 152 ? 27.438 -3.273 -5.123 1.00 43.53 152 ARG A CA 1
ATOM 1120 C C . ARG A 1 152 ? 28.327 -2.596 -4.107 1.00 43.53 152 ARG A C 1
ATOM 1122 O O . ARG A 1 152 ? 28.781 -1.473 -4.319 1.00 43.53 152 ARG A O 1
ATOM 1129 N N . GLU A 1 153 ? 28.480 -3.271 -2.979 1.00 42.97 153 GLU A N 1
ATOM 1130 C CA . GLU A 1 153 ? 29.630 -3.147 -2.114 1.00 42.97 153 GLU A CA 1
ATOM 1131 C C . GLU A 1 153 ? 30.870 -3.296 -2.999 1.00 42.97 153 GLU A C 1
ATOM 1133 O O . GLU A 1 153 ? 31.445 -4.374 -3.127 1.00 42.97 153 GLU A O 1
ATOM 1138 N N . ASP A 1 154 ? 31.300 -2.197 -3.612 1.00 43.34 154 ASP A N 1
ATOM 1139 C CA . ASP A 1 154 ? 32.682 -1.996 -4.004 1.00 43.34 154 ASP A CA 1
ATOM 1140 C C . ASP A 1 154 ? 33.466 -1.807 -2.689 1.00 43.34 154 ASP A C 1
ATOM 1142 O O . ASP A 1 154 ? 33.990 -0.740 -2.377 1.00 43.34 154 ASP A O 1
ATOM 1146 N N . GLN A 1 155 ? 33.509 -2.868 -1.874 1.00 42.31 155 GLN A N 1
ATOM 1147 C CA . GLN A 1 155 ? 34.539 -3.095 -0.868 1.00 42.31 155 GLN A CA 1
ATOM 1148 C C . GLN A 1 155 ? 35.781 -3.653 -1.581 1.00 42.31 155 GLN A C 1
ATOM 1150 O O . GLN A 1 155 ? 36.281 -4.716 -1.237 1.00 42.31 155 GLN A O 1
ATOM 1155 N N . ASP A 1 156 ? 36.285 -2.931 -2.582 1.00 47.66 156 ASP A N 1
ATOM 1156 C CA . ASP A 1 156 ? 37.673 -3.061 -3.028 1.00 47.66 156 ASP A CA 1
ATOM 1157 C C . ASP A 1 156 ? 38.444 -1.897 -2.398 1.00 47.66 156 ASP A C 1
ATOM 1159 O O . ASP A 1 156 ? 38.685 -0.846 -2.997 1.00 47.66 156 ASP A O 1
ATOM 1163 N N . GLY A 1 157 ? 38.764 -2.073 -1.116 1.00 45.56 157 GLY A N 1
ATOM 1164 C CA . GLY A 1 157 ? 39.767 -1.264 -0.438 1.00 45.56 157 GLY A CA 1
ATOM 1165 C C . GLY A 1 157 ? 41.167 -1.820 -0.741 1.00 45.56 157 GLY A C 1
ATOM 1166 O O . GLY A 1 157 ? 41.342 -3.035 -0.636 1.00 45.56 157 GLY A O 1
ATOM 1167 N N . PRO A 1 158 ? 42.146 -0.978 -1.122 1.00 58.62 158 PRO A N 1
ATOM 1168 C CA . PRO A 1 158 ? 43.539 -1.394 -1.294 1.00 58.62 158 PRO A CA 1
ATOM 1169 C C . PRO A 1 158 ? 44.233 -1.735 0.033 1.00 58.62 158 PRO A C 1
ATOM 1171 O O . PRO A 1 158 ? 43.821 -1.198 1.088 1.00 58.62 158 PRO A O 1
#